Protein AF-A0A101INU5-F1 (afdb_monomer)

Solvent-accessible surface area (backbone atoms only — not comparable to full-atom values): 4509 Å² total; per-residue (Å²): 134,77,99,75,85,78,86,69,85,71,73,95,79,58,73,64,60,54,50,52,52,55,52,48,41,46,74,35,80,69,48,48,81,78,39,60,94,78,56,56,44,83,74,43,88,48,68,71,54,19,53,52,46,45,51,47,51,52,28,53,73,71,69,45,79,48,54,98,79,117

Radius of gyration: 15.39 Å; Cα contacts (8 Å, |Δi|>4): 41; chains: 1; bounding box: 46×25×37 Å

Sequence (70 aa):
MSEEISNIKVPPQDIEAEKSLLGSLMLEKEAITKIADIIRAEDFYKRNHQYIYQAIEDLFASGEPVDLIS

Nearest PDB structures (foldseek):
  7t22-assembly1_F  TM=9.839E-01  e=4.190E-04  Escherichia coli K-12
  8a3v-assembly1_A  TM=9.541E-01  e=7.111E-04  Vibrio cholerae
  2r5u-assembly1_C  TM=9.688E-01  e=9.263E-04  unclassified
  2r5u-assembly1_F  TM=9.673E-01  e=1.471E-03  unclassified
  1b79-assembly2_B  TM=9.310E-01  e=3.475E-03  Escherichia coli

pLDDT: mean 85.43, std 13.27, range [45.44, 97.0]

Foldseek 3Di:
DDPPPDPPPDPDADPPVLVVLLVVCQVDVCPCVVCVVPDALVVHPDVVSSVSVVVSVVCVVVVHRRHDPD

Mean predicted aligned error: 7.31 Å

Structure (mmCIF, N/CA/C/O backbone):
data_AF-A0A101INU5-F1
#
_entry.id   AF-A0A101INU5-F1
#
loop_
_atom_site.group_PDB
_atom_site.id
_atom_site.type_symbol
_atom_site.label_atom_id
_atom_site.label_alt_id
_atom_site.label_comp_id
_atom_site.label_asym_id
_atom_site.label_entity_id
_atom_site.label_seq_id
_atom_site.pdbx_PDB_ins_code
_atom_site.Cartn_x
_atom_site.Cartn_y
_atom_site.Cartn_z
_atom_site.occupancy
_atom_site.B_iso_or_equiv
_atom_site.auth_seq_id
_atom_site.auth_comp_id
_atom_site.auth_asym_id
_atom_site.auth_atom_id
_atom_site.pdbx_PDB_model_num
ATOM 1 N N . MET A 1 1 ? 35.726 -15.635 -15.765 1.00 45.44 1 MET A N 1
ATOM 2 C CA . MET A 1 1 ? 34.693 -16.520 -16.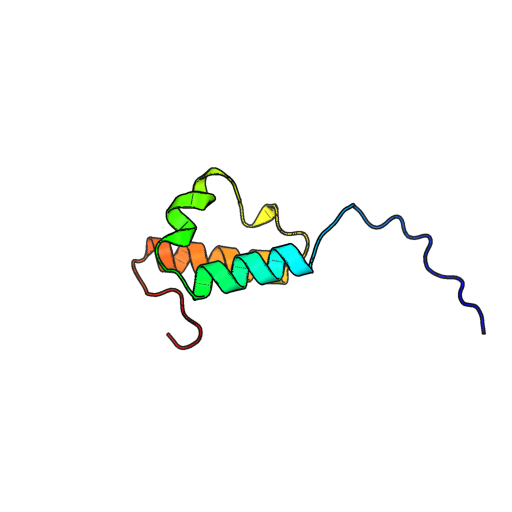332 1.00 45.44 1 MET A CA 1
ATOM 3 C C . MET A 1 1 ? 33.476 -15.645 -16.586 1.00 45.44 1 MET A C 1
ATOM 5 O O . MET A 1 1 ? 32.753 -15.356 -15.646 1.00 45.44 1 MET A O 1
ATOM 9 N N . SER A 1 2 ? 33.400 -15.115 -17.811 1.00 46.94 2 SER A N 1
ATOM 10 C CA . SER A 1 2 ? 32.193 -14.627 -18.501 1.00 46.94 2 SER A CA 1
ATOM 11 C C . SER A 1 2 ? 31.140 -13.873 -17.670 1.00 46.94 2 SER A C 1
ATOM 13 O O . SER A 1 2 ? 30.140 -14.456 -17.253 1.00 46.94 2 SER A O 1
ATOM 15 N N . GLU A 1 3 ? 31.316 -12.551 -17.540 1.00 56.31 3 GLU A N 1
ATOM 16 C CA . GLU A 1 3 ? 30.210 -11.594 -17.354 1.00 56.31 3 GLU A CA 1
ATOM 17 C C . GLU A 1 3 ? 29.344 -11.541 -18.630 1.00 56.31 3 GLU A C 1
ATOM 19 O O . GLU A 1 3 ? 29.306 -10.549 -19.349 1.00 56.31 3 GLU A O 1
ATOM 24 N N . GLU A 1 4 ? 28.688 -12.648 -18.969 1.00 61.38 4 GLU A N 1
ATOM 25 C CA . GLU A 1 4 ? 27.883 -12.784 -20.190 1.00 61.38 4 GLU A CA 1
ATOM 26 C C . GLU A 1 4 ? 26.501 -13.369 -19.882 1.00 61.38 4 GLU A C 1
ATOM 28 O O . GLU A 1 4 ? 26.065 -14.317 -20.518 1.00 61.38 4 GLU A O 1
ATOM 33 N N . ILE A 1 5 ? 25.766 -12.810 -18.915 1.00 60.31 5 ILE A N 1
ATOM 34 C CA . ILE A 1 5 ? 24.296 -12.928 -18.910 1.00 60.31 5 ILE A CA 1
ATOM 35 C C . ILE A 1 5 ? 23.679 -11.670 -18.288 1.00 60.31 5 ILE A C 1
ATOM 37 O O . ILE A 1 5 ? 23.311 -11.663 -17.118 1.00 60.31 5 ILE A O 1
ATOM 41 N N . SER A 1 6 ? 23.530 -10.582 -19.041 1.00 56.47 6 SER A N 1
ATOM 42 C CA . SER A 1 6 ? 22.672 -9.475 -18.579 1.00 56.47 6 SER A CA 1
ATOM 43 C C . SER A 1 6 ? 21.961 -8.715 -19.695 1.00 56.47 6 SER A C 1
ATOM 45 O O . SER A 1 6 ? 21.513 -7.596 -19.488 1.00 56.47 6 SER A O 1
ATOM 47 N N . ASN A 1 7 ? 21.769 -9.334 -20.865 1.00 56.72 7 ASN A N 1
ATOM 48 C CA . ASN A 1 7 ? 20.891 -8.774 -21.899 1.00 56.72 7 ASN A CA 1
ATOM 49 C C . ASN A 1 7 ? 19.482 -9.394 -21.889 1.00 56.72 7 ASN A C 1
ATOM 51 O O . ASN A 1 7 ? 18.808 -9.465 -22.917 1.00 56.72 7 ASN A O 1
ATOM 55 N N . ILE A 1 8 ? 19.021 -9.849 -20.720 1.00 64.56 8 ILE A N 1
ATOM 56 C CA . ILE A 1 8 ? 17.588 -10.036 -20.497 1.00 64.56 8 ILE A CA 1
ATOM 57 C C . ILE A 1 8 ? 17.039 -8.618 -20.366 1.00 64.56 8 ILE A C 1
ATOM 59 O O . ILE A 1 8 ? 17.363 -7.935 -19.400 1.00 64.56 8 ILE A O 1
ATOM 63 N N . LYS A 1 9 ? 16.268 -8.144 -21.352 1.00 70.94 9 LYS A N 1
ATOM 64 C CA . LYS A 1 9 ? 15.526 -6.880 -21.247 1.00 70.94 9 LYS A CA 1
ATOM 65 C C . LYS A 1 9 ? 14.598 -6.977 -20.041 1.00 70.94 9 LYS A C 1
ATOM 67 O O . LYS A 1 9 ? 13.510 -7.540 -20.132 1.00 70.94 9 LYS A O 1
ATOM 72 N N . VAL A 1 10 ? 15.060 -6.469 -18.910 1.00 75.94 10 VAL A N 1
ATOM 73 C CA . VAL A 1 10 ? 14.238 -6.334 -17.719 1.00 75.94 10 VAL A CA 1
ATOM 74 C C . VAL A 1 10 ? 13.277 -5.172 -17.982 1.00 75.94 10 VAL A C 1
ATOM 76 O O . VAL A 1 10 ? 13.728 -4.121 -18.450 1.00 75.94 10 VAL A O 1
ATOM 79 N N . PRO A 1 11 ? 11.964 -5.346 -17.755 1.00 81.50 11 PRO A N 1
ATOM 80 C CA . PRO A 1 11 ? 11.019 -4.242 -17.843 1.00 81.50 11 PRO A CA 1
ATOM 81 C C . PRO A 1 11 ? 11.445 -3.105 -16.901 1.00 81.50 11 PRO A C 1
ATOM 83 O O . PRO A 1 11 ? 12.073 -3.379 -15.875 1.00 81.50 11 PRO A O 1
ATOM 86 N N . PRO A 1 12 ? 11.126 -1.840 -17.215 1.00 87.06 12 PRO A N 1
ATOM 87 C CA . PRO A 1 12 ? 11.385 -0.741 -16.293 1.00 87.06 12 PRO A CA 1
ATOM 88 C C . PRO A 1 12 ? 10.665 -1.011 -14.965 1.00 87.06 12 PRO A C 1
ATOM 90 O O . PRO A 1 12 ? 9.459 -1.243 -14.948 1.00 87.06 12 PRO A O 1
ATOM 93 N N . GLN A 1 13 ? 11.423 -1.020 -13.872 1.00 90.50 13 GLN A N 1
ATOM 94 C CA . GLN A 1 13 ? 10.942 -1.311 -12.522 1.00 90.50 13 GLN A CA 1
ATOM 95 C C . GLN A 1 13 ? 11.751 -0.507 -11.501 1.00 90.50 13 GLN A C 1
ATOM 97 O O . GLN A 1 13 ? 12.936 -0.248 -11.725 1.00 90.50 13 GLN A O 1
ATOM 102 N N . ASP A 1 14 ? 11.136 -0.186 -10.364 1.00 95.38 14 ASP A N 1
ATOM 103 C CA . ASP A 1 14 ? 11.820 0.405 -9.213 1.00 95.38 14 ASP A CA 1
ATOM 104 C C . ASP A 1 14 ? 11.416 -0.315 -7.921 1.00 95.38 14 ASP A C 1
ATOM 106 O O . ASP A 1 14 ? 10.436 -0.000 -7.248 1.00 95.38 14 ASP A O 1
ATOM 110 N N . ILE A 1 15 ? 12.209 -1.328 -7.576 1.00 94.75 15 ILE A N 1
ATOM 111 C CA . ILE A 1 15 ? 11.974 -2.170 -6.400 1.00 94.75 15 ILE A CA 1
ATOM 112 C C . ILE A 1 15 ? 12.190 -1.405 -5.090 1.00 94.75 15 ILE A C 1
ATOM 114 O O . ILE A 1 15 ? 11.649 -1.799 -4.055 1.00 94.75 15 ILE A O 1
ATOM 118 N N . GLU A 1 16 ? 13.010 -0.357 -5.096 1.00 94.56 16 GLU A N 1
ATOM 119 C CA . GLU A 1 16 ? 13.299 0.431 -3.900 1.00 94.56 16 GLU A CA 1
ATOM 120 C C . GLU A 1 16 ? 12.155 1.400 -3.601 1.00 94.56 16 GLU A C 1
ATOM 122 O O . GLU A 1 16 ? 11.733 1.509 -2.445 1.00 94.56 16 GLU A O 1
ATOM 127 N N . ALA A 1 17 ? 11.570 1.996 -4.642 1.00 94.12 17 ALA A N 1
ATOM 128 C CA . ALA A 1 17 ? 10.338 2.766 -4.536 1.00 94.12 17 ALA A CA 1
ATOM 129 C C . ALA A 1 17 ? 9.175 1.909 -4.013 1.00 94.12 17 ALA A C 1
ATOM 131 O O . ALA A 1 17 ? 8.498 2.322 -3.073 1.00 94.12 17 ALA A O 1
ATOM 132 N N . GLU A 1 18 ? 8.989 0.688 -4.536 1.00 95.12 18 GLU A N 1
ATOM 133 C CA . 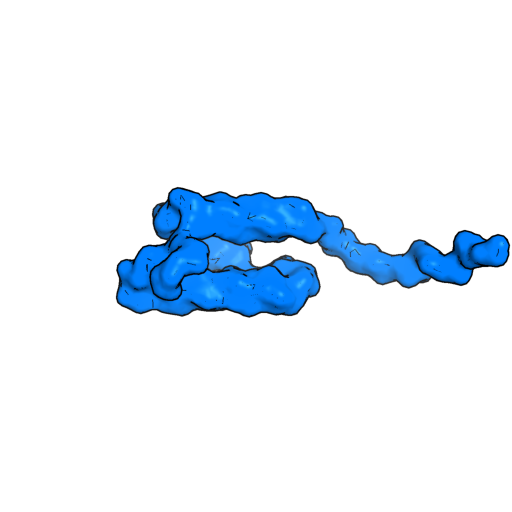GLU A 1 18 ? 7.951 -0.233 -4.046 1.00 95.12 18 GLU A CA 1
ATOM 134 C C . GLU A 1 18 ? 8.106 -0.535 -2.547 1.00 95.12 18 GLU A C 1
ATOM 136 O O . GLU A 1 18 ? 7.139 -0.467 -1.790 1.00 95.12 18 GLU A O 1
ATOM 141 N N . LYS A 1 19 ? 9.330 -0.826 -2.08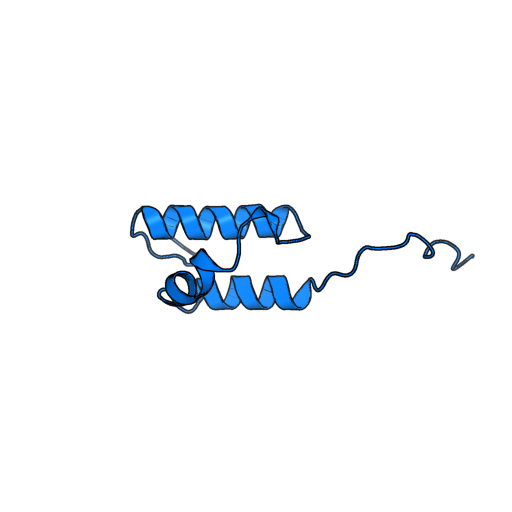8 1.00 94.94 19 LYS A N 1
ATOM 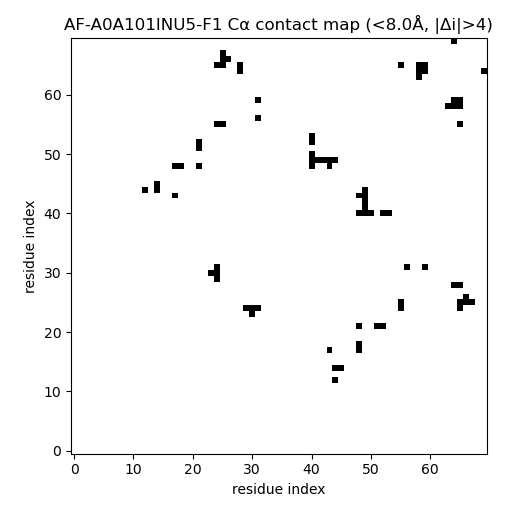142 C CA . LYS A 1 19 ? 9.603 -1.059 -0.660 1.00 94.94 19 LYS A CA 1
ATOM 143 C C . LYS A 1 19 ? 9.334 0.177 0.190 1.00 94.94 19 LYS A C 1
ATOM 145 O O . LYS A 1 19 ? 8.791 0.049 1.283 1.00 94.94 19 LYS A O 1
ATOM 150 N N . SER A 1 20 ? 9.740 1.346 -0.299 1.00 94.44 20 SER A N 1
ATOM 151 C CA . SER A 1 20 ? 9.556 2.616 0.403 1.00 94.44 20 SER A CA 1
ATOM 152 C C . SER A 1 20 ? 8.073 2.927 0.569 1.00 94.44 20 SER A C 1
ATOM 154 O O . SER A 1 20 ? 7.645 3.258 1.668 1.00 94.44 20 SER A O 1
ATOM 156 N N . LEU A 1 21 ? 7.280 2.715 -0.486 1.00 93.50 21 LEU A N 1
ATOM 157 C CA . LEU A 1 21 ? 5.828 2.858 -0.452 1.00 93.50 21 LEU A CA 1
ATOM 158 C C . LEU A 1 21 ? 5.193 1.921 0.583 1.00 93.50 21 LEU A C 1
ATOM 160 O O . LEU A 1 21 ? 4.468 2.388 1.456 1.00 93.50 21 LEU A O 1
ATOM 164 N N . LEU A 1 22 ? 5.496 0.619 0.528 1.00 93.81 22 LEU A N 1
ATOM 165 C CA . LEU A 1 22 ? 4.961 -0.354 1.488 1.00 93.81 22 LEU A CA 1
ATOM 166 C C . LEU A 1 22 ? 5.356 -0.014 2.930 1.00 93.81 22 LEU A C 1
ATOM 168 O O . LEU A 1 22 ? 4.524 -0.082 3.830 1.00 93.81 22 LEU A O 1
ATOM 172 N N . GLY A 1 23 ? 6.606 0.401 3.147 1.00 92.75 23 GLY A N 1
ATOM 173 C CA . GLY A 1 23 ? 7.075 0.854 4.454 1.00 92.75 23 GLY A CA 1
ATOM 174 C C . GLY A 1 23 ? 6.312 2.081 4.954 1.00 92.75 23 GLY A C 1
ATOM 175 O O . GLY A 1 23 ? 5.905 2.113 6.110 1.00 92.75 23 GLY A O 1
ATOM 176 N N . SER A 1 24 ? 6.055 3.067 4.091 1.00 91.69 24 SER A N 1
ATOM 177 C CA . SER A 1 24 ? 5.247 4.239 4.444 1.00 91.69 24 SER A CA 1
ATOM 178 C C . SER A 1 24 ? 3.811 3.869 4.823 1.00 91.69 24 SER A C 1
ATOM 180 O O . SER A 1 24 ? 3.297 4.410 5.799 1.00 91.69 24 SER A O 1
ATOM 182 N N . LEU A 1 25 ? 3.186 2.919 4.119 1.00 91.25 25 LEU A N 1
ATOM 183 C CA . LEU A 1 25 ? 1.829 2.447 4.430 1.00 91.25 25 LEU A CA 1
ATOM 184 C C . LEU A 1 25 ? 1.736 1.749 5.796 1.00 91.25 25 LEU A C 1
ATOM 186 O O . LEU A 1 25 ? 0.722 1.875 6.472 1.00 91.25 25 LEU A O 1
ATOM 190 N N . MET A 1 26 ? 2.797 1.058 6.220 1.00 88.88 26 MET A N 1
ATOM 191 C CA . MET A 1 26 ? 2.877 0.432 7.549 1.00 88.88 26 MET A CA 1
ATOM 192 C C . MET A 1 26 ? 3.158 1.436 8.680 1.00 88.88 26 MET A C 1
ATOM 194 O O . MET A 1 26 ? 2.965 1.116 9.850 1.00 88.88 26 MET A O 1
ATOM 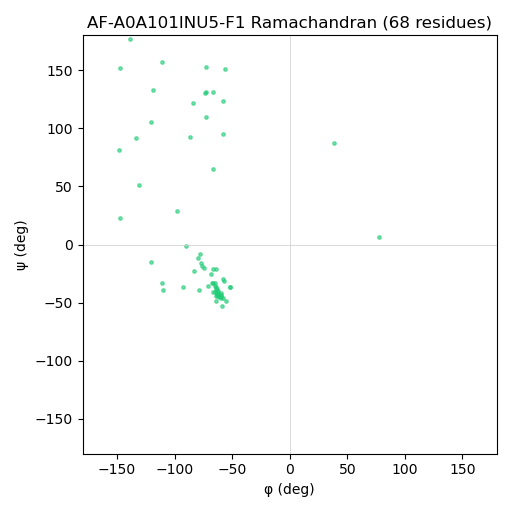198 N N . LEU A 1 27 ? 3.660 2.633 8.358 1.00 88.00 27 LEU A N 1
ATOM 199 C CA . LEU A 1 27 ? 3.957 3.682 9.340 1.00 88.00 27 LEU A CA 1
ATOM 200 C C . LEU A 1 27 ? 2.782 4.649 9.533 1.00 88.00 27 LEU A C 1
ATOM 202 O O . LEU A 1 27 ? 2.552 5.120 10.646 1.00 88.00 27 LEU A O 1
ATOM 206 N N . GLU A 1 28 ? 2.050 4.965 8.463 1.00 86.12 28 GLU A N 1
ATOM 207 C CA . GLU A 1 28 ? 0.948 5.928 8.470 1.00 86.12 28 GLU A CA 1
ATOM 208 C C . GLU A 1 28 ? -0.362 5.255 8.035 1.00 86.12 28 GLU A C 1
ATOM 210 O O . GLU A 1 28 ? -0.602 5.033 6.849 1.00 86.12 28 GLU A O 1
ATOM 215 N N . LYS A 1 29 ? -1.262 5.005 8.997 1.00 74.81 29 LYS A N 1
ATOM 216 C CA . LYS A 1 29 ? -2.556 4.331 8.763 1.00 74.81 29 LYS A CA 1
ATOM 217 C C . LYS A 1 29 ? -3.437 5.034 7.718 1.00 74.81 29 LYS A C 1
ATOM 219 O O . LYS A 1 29 ? -4.192 4.384 7.005 1.00 74.81 29 LYS A O 1
ATOM 224 N N . GLU A 1 30 ? -3.345 6.358 7.619 1.00 83.62 30 GLU A N 1
ATOM 225 C CA . GLU A 1 30 ? -4.131 7.169 6.675 1.00 83.62 30 GLU A CA 1
ATOM 226 C C . GLU A 1 30 ? -3.444 7.357 5.312 1.00 83.62 30 GLU A C 1
ATOM 228 O O . GLU A 1 30 ? -3.995 7.996 4.414 1.00 83.62 30 GLU A O 1
ATOM 233 N N . ALA A 1 31 ? -2.238 6.816 5.111 1.00 88.62 31 ALA A N 1
ATOM 234 C CA . ALA A 1 31 ? -1.564 6.932 3.822 1.00 88.62 31 ALA A CA 1
ATOM 235 C C . ALA A 1 31 ? -2.305 6.151 2.727 1.00 88.62 31 ALA A C 1
ATOM 237 O O . ALA A 1 31 ? -2.373 6.616 1.588 1.00 88.62 31 ALA A O 1
ATOM 238 N N . ILE A 1 32 ? -2.933 5.018 3.069 1.00 89.19 32 ILE A N 1
ATOM 239 C CA . ILE A 1 32 ? -3.639 4.196 2.082 1.00 89.19 32 ILE A CA 1
ATOM 240 C C . ILE A 1 32 ? -4.853 4.901 1.473 1.00 89.19 32 ILE A C 1
ATOM 242 O O . ILE A 1 32 ? -5.058 4.819 0.267 1.00 89.19 32 ILE A O 1
ATOM 246 N N . THR A 1 33 ? -5.596 5.706 2.237 1.00 90.19 33 THR A N 1
ATOM 247 C CA . THR A 1 33 ? -6.744 6.455 1.690 1.00 90.19 33 THR A CA 1
ATOM 248 C C . THR A 1 33 ? -6.343 7.478 0.633 1.00 90.19 33 THR A C 1
ATOM 250 O O . THR A 1 33 ? -7.177 7.894 -0.162 1.00 90.19 33 THR A O 1
ATOM 253 N N . LYS A 1 34 ? -5.075 7.907 0.619 1.00 90.75 34 LYS A N 1
ATOM 254 C CA . LYS A 1 34 ? -4.555 8.872 -0.359 1.00 90.75 34 LYS A CA 1
ATOM 255 C C . LYS A 1 34 ? -4.153 8.207 -1.678 1.00 90.75 34 LYS A C 1
ATOM 257 O O . LYS A 1 34 ? -4.068 8.898 -2.689 1.00 90.75 34 LYS A O 1
ATOM 262 N N . ILE A 1 35 ? -3.861 6.905 -1.659 1.00 91.19 35 ILE A N 1
ATOM 263 C CA . ILE A 1 35 ? -3.254 6.182 -2.788 1.00 91.19 35 ILE A CA 1
ATOM 264 C C . ILE A 1 35 ? -4.102 5.021 -3.320 1.00 91.19 35 ILE A C 1
ATOM 266 O O . ILE A 1 35 ? -3.840 4.579 -4.435 1.00 91.19 35 ILE A O 1
ATOM 270 N N . ALA A 1 36 ? -5.123 4.565 -2.586 1.00 88.75 36 ALA A N 1
ATOM 271 C CA . ALA A 1 36 ? -5.967 3.425 -2.962 1.00 88.75 36 ALA A CA 1
ATOM 272 C C . ALA A 1 36 ? -6.671 3.598 -4.323 1.00 88.75 36 ALA A C 1
ATOM 274 O O . ALA A 1 36 ? -6.882 2.628 -5.042 1.00 88.75 36 ALA A O 1
ATOM 275 N N . ASP A 1 37 ? -6.979 4.837 -4.720 1.00 91.38 37 ASP A N 1
ATOM 276 C CA . ASP A 1 37 ? -7.588 5.129 -6.027 1.00 91.38 37 ASP A CA 1
ATOM 277 C C . ASP A 1 37 ? -6.572 5.145 -7.187 1.00 91.38 37 ASP A C 1
ATOM 279 O O . ASP A 1 37 ? -6.955 5.203 -8.357 1.00 91.38 37 ASP A O 1
ATOM 283 N N . ILE A 1 38 ? -5.275 5.141 -6.870 1.00 93.31 38 ILE A N 1
ATOM 284 C CA . ILE A 1 38 ? -4.173 5.354 -7.818 1.00 93.31 38 ILE A CA 1
ATOM 285 C C . ILE A 1 38 ? -3.381 4.064 -8.040 1.00 93.31 38 ILE A C 1
ATOM 287 O O . ILE A 1 38 ? -2.954 3.811 -9.164 1.00 93.31 38 ILE A O 1
ATOM 291 N N . ILE A 1 39 ? -3.167 3.277 -6.982 1.00 93.62 39 ILE A N 1
ATOM 292 C CA . ILE A 1 39 ? -2.304 2.094 -6.985 1.00 93.62 39 ILE A CA 1
ATOM 293 C C . ILE A 1 39 ? -3.129 0.854 -6.656 1.00 93.62 39 ILE A C 1
ATOM 295 O O . ILE A 1 39 ? -3.876 0.831 -5.679 1.00 93.62 39 ILE A O 1
ATOM 299 N N . ARG A 1 40 ? -2.940 -0.200 -7.447 1.00 94.62 40 ARG A N 1
ATOM 300 C CA . ARG A 1 40 ? -3.491 -1.537 -7.220 1.00 94.62 40 ARG A CA 1
ATOM 301 C C . ARG A 1 40 ? -2.383 -2.515 -6.867 1.00 94.62 40 ARG A C 1
ATOM 303 O O . ARG A 1 40 ? -1.232 -2.337 -7.265 1.00 94.62 40 ARG A O 1
ATOM 310 N N . ALA A 1 41 ? -2.740 -3.611 -6.198 1.00 95.38 41 ALA A N 1
ATOM 311 C CA . ALA A 1 41 ? -1.801 -4.691 -5.901 1.00 95.38 41 ALA A CA 1
ATOM 312 C C . ALA A 1 41 ? -1.057 -5.178 -7.159 1.00 95.38 41 ALA A C 1
ATOM 314 O O . ALA A 1 41 ? 0.131 -5.469 -7.096 1.00 95.38 41 ALA A O 1
ATOM 315 N N . GLU A 1 42 ? -1.730 -5.220 -8.310 1.00 95.25 42 GLU A N 1
ATOM 316 C CA . GLU A 1 42 ? -1.170 -5.672 -9.590 1.00 95.25 42 GLU A CA 1
ATOM 317 C C . GLU A 1 42 ? -0.064 -4.765 -10.158 1.00 95.25 42 GLU A C 1
ATOM 319 O O . GLU A 1 42 ? 0.735 -5.238 -10.968 1.00 95.25 42 GLU A O 1
ATOM 324 N N . ASP A 1 43 ? 0.004 -3.498 -9.732 1.00 93.88 43 ASP A N 1
ATOM 325 C CA . ASP A 1 43 ? 0.972 -2.517 -10.243 1.00 93.88 43 ASP A 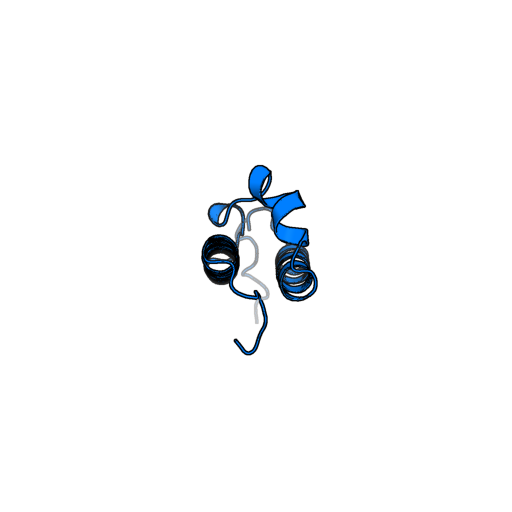CA 1
ATOM 326 C C . ASP A 1 43 ? 2.392 -2.763 -9.715 1.00 93.88 43 ASP A C 1
ATOM 328 O O . ASP A 1 43 ? 3.373 -2.320 -10.315 1.00 93.88 43 ASP A O 1
ATOM 332 N N . PHE A 1 44 ? 2.528 -3.500 -8.609 1.00 95.00 44 PHE A N 1
ATOM 333 C CA . PHE A 1 44 ? 3.833 -3.875 -8.079 1.00 95.00 44 PHE A CA 1
ATOM 334 C C . PHE A 1 44 ? 4.476 -4.948 -8.959 1.00 95.00 44 PHE A C 1
ATOM 336 O O . PHE A 1 44 ? 3.887 -5.997 -9.234 1.00 95.00 44 PHE A O 1
ATOM 343 N N . TYR A 1 45 ? 5.737 -4.745 -9.330 1.00 94.88 45 TYR A N 1
ATOM 344 C CA . TYR A 1 45 ? 6.493 -5.687 -10.145 1.00 94.88 45 TYR A CA 1
ATOM 345 C C . TYR A 1 45 ? 6.753 -6.999 -9.396 1.00 94.88 45 TYR A C 1
ATOM 347 O O . TYR A 1 45 ? 6.675 -8.097 -9.960 1.00 94.88 45 TYR A O 1
ATOM 355 N N . LYS A 1 46 ? 7.089 -6.914 -8.102 1.00 95.25 46 LYS A N 1
ATOM 356 C CA . LYS A 1 46 ? 7.339 -8.105 -7.285 1.00 95.25 46 LYS A CA 1
ATOM 357 C C . LYS A 1 46 ? 6.046 -8.673 -6.741 1.00 95.25 46 LYS A C 1
ATOM 359 O O . LYS A 1 46 ? 5.405 -8.068 -5.894 1.00 95.25 46 LYS A O 1
ATOM 364 N N . ARG A 1 47 ? 5.781 -9.938 -7.067 1.00 95.31 47 ARG A N 1
ATOM 365 C CA . ARG A 1 47 ? 4.638 -10.691 -6.532 1.00 95.31 47 ARG A CA 1
ATOM 366 C C . ARG A 1 47 ? 4.531 -10.666 -5.000 1.00 95.31 47 ARG A C 1
ATOM 368 O O . ARG A 1 47 ? 3.438 -10.564 -4.466 1.00 95.31 47 ARG A O 1
ATOM 375 N N . ASN A 1 48 ? 5.660 -10.698 -4.289 1.00 96.50 48 ASN A N 1
ATOM 376 C CA . ASN A 1 48 ? 5.655 -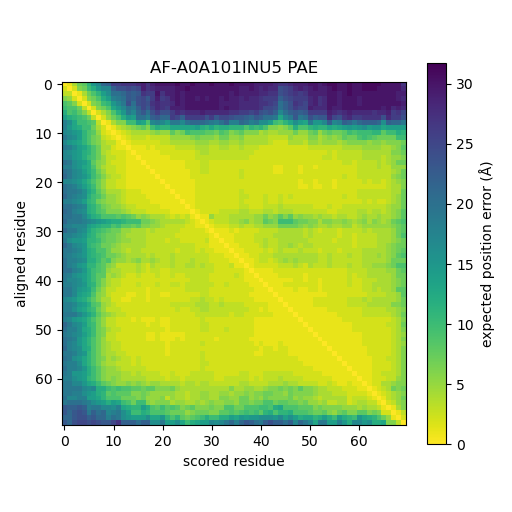10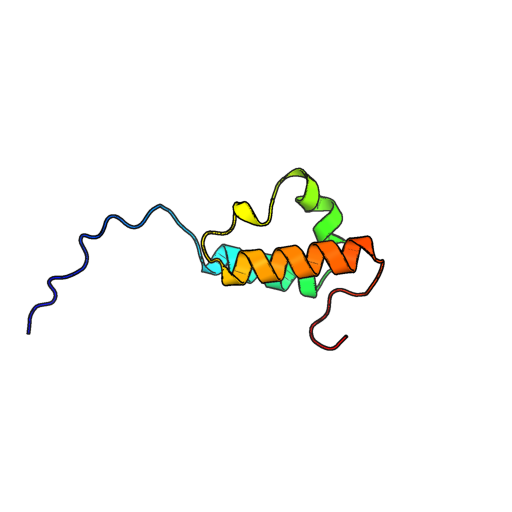.572 -2.828 1.00 96.50 48 ASN A CA 1
ATOM 377 C C . ASN A 1 48 ? 5.147 -9.200 -2.362 1.00 96.50 48 ASN A C 1
ATOM 379 O O . ASN A 1 48 ? 4.465 -9.128 -1.352 1.00 96.50 48 ASN A O 1
ATOM 383 N N . HIS A 1 49 ? 5.463 -8.128 -3.089 1.00 96.94 49 HIS A N 1
ATOM 384 C CA . HIS A 1 49 ? 4.970 -6.787 -2.783 1.00 96.94 49 HIS A CA 1
ATOM 385 C C . HIS A 1 49 ? 3.475 -6.660 -3.095 1.00 96.94 49 HIS A C 1
ATOM 387 O O . HIS A 1 49 ? 2.762 -6.060 -2.300 1.00 96.94 49 HIS A O 1
ATOM 393 N N . GLN A 1 50 ? 2.994 -7.313 -4.162 1.00 97.00 50 GLN A N 1
ATOM 394 C CA . GLN A 1 50 ? 1.556 -7.423 -4.450 1.00 97.00 50 GLN A CA 1
ATOM 395 C C . GLN A 1 50 ? 0.804 -8.035 -3.259 1.00 97.00 50 GLN A C 1
ATOM 397 O O . GLN A 1 50 ? -0.183 -7.476 -2.797 1.00 97.00 50 GLN A O 1
ATOM 402 N N . TYR A 1 51 ? 1.300 -9.155 -2.715 1.00 96.69 51 TYR A N 1
ATOM 403 C CA . TYR A 1 51 ? 0.672 -9.804 -1.558 1.00 96.69 51 TYR A CA 1
ATOM 404 C C . TYR A 1 51 ? 0.705 -8.944 -0.294 1.00 96.69 51 TYR A C 1
ATOM 406 O O . TYR A 1 51 ? -0.263 -8.945 0.459 1.00 96.69 51 TYR A O 1
ATOM 414 N N . ILE A 1 52 ? 1.800 -8.215 -0.058 1.00 94.44 52 ILE A N 1
ATOM 415 C CA . ILE A 1 52 ? 1.886 -7.298 1.084 1.00 94.44 52 ILE A CA 1
AT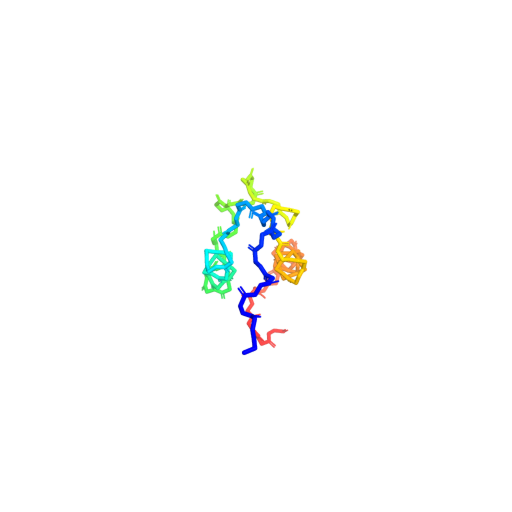OM 416 C C . ILE A 1 52 ? 0.852 -6.183 0.924 1.00 94.44 52 ILE A C 1
ATOM 418 O O . ILE A 1 52 ? 0.101 -5.931 1.856 1.00 94.44 52 ILE A O 1
ATOM 422 N N . TYR A 1 53 ? 0.776 -5.554 -0.250 1.00 95.31 53 TYR A N 1
ATOM 423 C CA . TYR A 1 53 ? -0.203 -4.501 -0.509 1.00 95.31 53 TYR A CA 1
ATOM 424 C C . TYR A 1 53 ? -1.642 -5.002 -0.353 1.00 95.31 53 TYR A C 1
ATOM 426 O O . TYR A 1 53 ? -2.434 -4.355 0.321 1.00 95.31 53 TYR A O 1
ATOM 434 N N . GLN A 1 54 ? -1.955 -6.190 -0.876 1.00 95.19 54 GLN A N 1
ATOM 435 C CA . GLN A 1 54 ? -3.280 -6.790 -0.713 1.00 95.19 54 GLN A CA 1
ATOM 436 C C . GLN A 1 54 ? -3.634 -7.007 0.765 1.00 95.19 54 GLN A C 1
ATOM 438 O O . GLN A 1 54 ? -4.734 -6.675 1.187 1.00 95.19 54 GLN A O 1
ATOM 443 N N . ALA A 1 55 ? -2.697 -7.514 1.572 1.00 93.25 55 ALA A N 1
ATOM 444 C CA . ALA A 1 55 ? -2.927 -7.682 3.006 1.00 93.25 55 ALA A CA 1
ATOM 445 C C . ALA A 1 55 ? -3.159 -6.335 3.713 1.00 93.25 55 ALA A C 1
ATOM 447 O O . ALA A 1 55 ? -4.006 -6.239 4.596 1.00 93.25 55 ALA A O 1
ATOM 448 N N . ILE A 1 56 ? -2.436 -5.287 3.304 1.00 92.12 56 ILE A N 1
ATOM 449 C CA . ILE A 1 56 ? -2.645 -3.920 3.795 1.00 92.12 56 ILE A CA 1
ATOM 450 C C . ILE A 1 56 ? -4.065 -3.435 3.444 1.00 92.12 56 ILE A C 1
ATOM 452 O O . ILE A 1 56 ? -4.738 -2.873 4.307 1.00 92.12 56 ILE A O 1
ATOM 456 N N . GLU A 1 57 ? -4.532 -3.656 2.212 1.00 92.25 57 GLU A N 1
ATOM 457 C CA . GLU A 1 57 ? -5.895 -3.310 1.785 1.00 92.25 57 GLU A CA 1
ATOM 458 C C . GLU A 1 57 ? -6.959 -4.071 2.584 1.00 92.25 57 GLU A C 1
ATOM 460 O O . GLU A 1 57 ? -7.927 -3.466 3.046 1.00 92.25 57 GLU A O 1
ATOM 465 N N . ASP A 1 58 ? -6.762 -5.373 2.795 1.00 92.25 58 ASP A N 1
ATOM 466 C CA . ASP A 1 58 ? -7.698 -6.233 3.523 1.00 92.25 58 ASP A CA 1
ATOM 467 C C . ASP A 1 58 ? -7.828 -5.803 4.995 1.00 92.25 58 ASP A C 1
ATOM 469 O O . ASP A 1 58 ? -8.941 -5.678 5.512 1.00 92.25 58 ASP A O 1
ATOM 473 N N . LEU A 1 59 ? -6.700 -5.513 5.656 1.00 90.25 59 LEU A N 1
ATOM 474 C CA . LEU A 1 59 ? -6.661 -4.985 7.025 1.00 90.25 59 LEU A CA 1
ATOM 475 C C . LEU A 1 59 ? -7.294 -3.592 7.112 1.00 90.25 59 LEU A C 1
ATOM 477 O O . LEU A 1 59 ? -8.049 -3.290 8.037 1.00 90.25 59 LEU A O 1
ATOM 481 N N . PHE A 1 60 ? -7.034 -2.733 6.127 1.00 88.81 60 PHE A N 1
ATOM 482 C CA . PHE A 1 60 ? -7.664 -1.420 6.074 1.00 88.81 60 PHE A CA 1
ATOM 483 C C . PHE A 1 60 ? -9.189 -1.533 5.913 1.00 88.81 60 PHE A C 1
ATOM 485 O O . PHE A 1 60 ? -9.936 -0.830 6.597 1.00 88.81 60 PHE A O 1
ATOM 492 N N . ALA A 1 61 ? -9.663 -2.457 5.072 1.00 89.81 61 ALA A N 1
ATOM 493 C CA . ALA A 1 61 ? -11.082 -2.722 4.860 1.00 89.81 61 ALA A CA 1
ATOM 494 C C . ALA A 1 61 ? -11.773 -3.330 6.095 1.00 89.81 61 ALA A C 1
ATOM 496 O O . ALA A 1 61 ? -12.944 -3.033 6.343 1.00 89.81 61 ALA A O 1
ATOM 497 N N . SER A 1 62 ? -11.067 -4.140 6.892 1.00 90.56 62 SER A N 1
ATOM 498 C CA . SER A 1 62 ? -11.569 -4.662 8.172 1.00 90.56 62 SER A CA 1
ATOM 499 C C . SER A 1 62 ? -11.505 -3.638 9.316 1.00 90.56 62 SER A C 1
ATOM 501 O O . SER A 1 62 ? -12.072 -3.869 10.386 1.00 90.56 62 SER A O 1
ATOM 503 N N . GLY A 1 63 ? -10.867 -2.483 9.094 1.00 86.25 63 GLY A N 1
ATOM 504 C CA . GLY A 1 63 ? -10.644 -1.448 10.104 1.00 86.25 63 GLY A CA 1
ATOM 505 C C . GLY A 1 63 ? -9.505 -1.768 11.079 1.00 86.25 63 GLY A C 1
ATOM 506 O O . GLY A 1 63 ? -9.276 -1.005 12.029 1.00 86.25 63 GLY A O 1
ATOM 507 N N . GLU A 1 64 ? -8.774 -2.856 10.841 1.00 84.50 64 GLU A N 1
ATOM 508 C CA . GLU A 1 64 ? -7.636 -3.282 11.642 1.00 84.50 64 GLU A CA 1
ATOM 509 C C . GLU A 1 64 ? -6.408 -2.382 11.407 1.00 84.50 64 GLU A C 1
ATOM 511 O O . GLU A 1 64 ? -6.287 -1.689 10.389 1.00 84.50 64 GLU A O 1
ATOM 516 N N . PRO A 1 65 ? -5.517 -2.264 12.402 1.00 81.50 65 PRO A N 1
ATOM 517 C CA . PRO A 1 65 ? -4.258 -1.563 12.219 1.00 81.50 65 PRO A CA 1
ATOM 518 C C . PRO A 1 65 ? -3.359 -2.321 11.237 1.00 81.50 65 PRO A C 1
ATOM 520 O O . PRO A 1 65 ? -3.132 -3.520 11.360 1.00 81.50 65 PRO A O 1
ATOM 523 N N . VAL A 1 66 ? -2.822 -1.587 10.265 1.00 80.00 66 VAL A N 1
ATOM 524 C CA . VAL A 1 66 ? -1.783 -2.088 9.368 1.00 80.00 66 VAL A CA 1
ATOM 525 C C . VAL A 1 66 ? -0.441 -1.850 10.051 1.00 80.00 66 VAL A C 1
ATOM 527 O O . VAL A 1 66 ? 0.133 -0.770 9.932 1.00 80.00 66 VAL A O 1
ATOM 530 N N . ASP A 1 67 ? 0.049 -2.832 10.796 1.00 76.62 67 ASP A N 1
ATOM 531 C CA . ASP A 1 67 ? 1.374 -2.781 11.411 1.00 76.62 67 ASP A CA 1
ATOM 532 C C . ASP A 1 67 ? 2.104 -4.133 11.310 1.00 76.62 67 ASP A C 1
ATOM 534 O O . ASP A 1 67 ? 1.595 -5.099 10.748 1.00 76.62 67 ASP A O 1
ATOM 538 N N . LEU A 1 68 ? 3.353 -4.178 11.784 1.00 70.38 68 LEU A N 1
ATOM 539 C CA . LEU A 1 68 ? 4.225 -5.353 11.665 1.00 70.38 68 LEU A CA 1
ATOM 540 C C . LEU A 1 68 ? 3.888 -6.475 12.668 1.00 70.38 68 LEU A C 1
ATOM 542 O O . LEU A 1 68 ? 4.418 -7.577 12.538 1.00 70.38 68 LEU A O 1
ATOM 546 N N . ILE A 1 69 ? 3.109 -6.183 13.711 1.00 67.00 69 ILE A N 1
ATOM 547 C CA . ILE A 1 69 ? 2.947 -7.058 14.881 1.00 67.00 69 ILE A CA 1
ATOM 548 C C . ILE A 1 69 ? 1.550 -7.679 14.959 1.00 67.00 69 ILE A C 1
ATOM 550 O O . ILE A 1 69 ? 1.450 -8.786 15.489 1.00 67.00 69 ILE A O 1
ATOM 554 N N . SER A 1 70 ? 0.523 -6.960 14.499 1.00 54.22 70 SER A N 1
ATOM 555 C CA . SER A 1 70 ? -0.898 -7.260 14.722 1.00 54.22 70 SER A CA 1
ATOM 556 C C . SER A 1 70 ? -1.322 -8.677 14.348 1.00 54.22 70 SER A C 1
ATOM 558 O O . SER A 1 70 ? -0.865 -9.203 13.308 1.00 54.22 70 SER A O 1
#

Secondary structure (DSSP, 8-state):
-------S-PPS--HHHHHHHHHHHHH-TTHHHHHTTT--GGG-SSHHHHHHHHHHHHHHHHT---SS--